Protein AF-A0A8T5PVG4-F1 (afdb_monomer)

Structure (mmCIF, N/CA/C/O backbone):
data_AF-A0A8T5PVG4-F1
#
_entry.id   AF-A0A8T5PVG4-F1
#
loop_
_atom_site.group_PDB
_atom_site.id
_atom_site.type_symbol
_atom_site.label_atom_id
_atom_site.label_alt_id
_atom_site.label_comp_id
_atom_site.label_asym_id
_atom_site.label_entity_id
_atom_site.label_seq_id
_atom_site.pdbx_PDB_ins_code
_atom_site.Cartn_x
_atom_site.Cartn_y
_atom_site.Cartn_z
_atom_site.occupancy
_atom_site.B_iso_or_equiv
_atom_site.auth_seq_id
_atom_site.auth_comp_id
_atom_site.auth_asym_id
_atom_site.auth_atom_id
_atom_site.pdbx_PDB_model_num
ATOM 1 N N . MET A 1 1 ? 22.296 -7.193 -0.305 1.00 72.00 1 MET A N 1
ATOM 2 C CA . MET A 1 1 ? 20.837 -7.351 -0.487 1.00 72.00 1 MET A CA 1
ATOM 3 C C . MET A 1 1 ? 20.404 -6.525 -1.682 1.00 72.00 1 MET A C 1
ATOM 5 O O . MET A 1 1 ? 20.834 -5.384 -1.789 1.00 72.00 1 MET A O 1
ATOM 9 N N . THR A 1 2 ? 19.600 -7.082 -2.583 1.00 89.50 2 THR A N 1
ATOM 10 C CA . T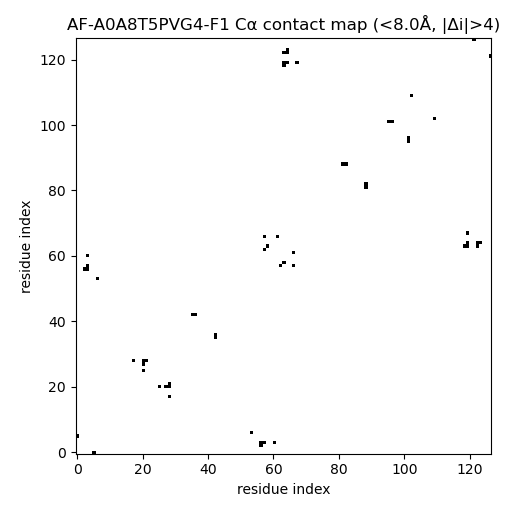HR A 1 2 ? 19.028 -6.325 -3.708 1.00 89.50 2 THR A CA 1
ATOM 11 C C . THR A 1 2 ? 17.928 -5.372 -3.211 1.00 89.50 2 THR A C 1
ATOM 13 O O . THR A 1 2 ? 17.340 -5.629 -2.157 1.00 89.50 2 THR A O 1
ATOM 16 N N . PRO A 1 3 ? 17.595 -4.287 -3.938 1.00 87.19 3 PRO A N 1
ATOM 17 C CA . PRO A 1 3 ? 16.515 -3.378 -3.538 1.00 87.19 3 PRO A CA 1
ATOM 18 C C . PRO A 1 3 ? 15.183 -4.091 -3.285 1.00 87.19 3 PRO A C 1
ATOM 20 O O . PRO A 1 3 ? 14.511 -3.805 -2.300 1.00 87.19 3 PRO A O 1
ATOM 23 N N . ILE A 1 4 ? 14.843 -5.091 -4.102 1.00 90.69 4 ILE A N 1
ATOM 24 C CA . ILE A 1 4 ? 13.629 -5.890 -3.908 1.00 90.69 4 ILE A CA 1
ATOM 25 C C . ILE A 1 4 ? 13.663 -6.722 -2.617 1.00 90.69 4 ILE A C 1
ATOM 27 O O . ILE A 1 4 ? 12.656 -6.803 -1.917 1.00 90.69 4 ILE A O 1
ATOM 31 N N . GLN A 1 5 ? 14.824 -7.272 -2.241 1.00 92.31 5 GLN A N 1
ATOM 32 C CA . GLN A 1 5 ? 14.990 -7.967 -0.959 1.00 92.31 5 GLN A CA 1
ATOM 33 C C . GLN A 1 5 ? 14.839 -7.004 0.221 1.00 92.31 5 GLN A C 1
ATOM 35 O O . GLN A 1 5 ? 14.269 -7.380 1.239 1.00 92.31 5 GLN A O 1
ATOM 40 N N . ILE A 1 6 ? 15.317 -5.763 0.089 1.00 93.88 6 ILE A N 1
ATOM 41 C CA . ILE A 1 6 ? 15.150 -4.727 1.118 1.00 93.88 6 ILE A CA 1
ATOM 42 C C . ILE A 1 6 ? 13.669 -4.364 1.267 1.00 93.88 6 ILE A C 1
ATOM 44 O O . ILE A 1 6 ? 13.166 -4.329 2.386 1.00 93.88 6 ILE A O 1
ATOM 48 N N . MET A 1 7 ? 12.946 -4.158 0.162 1.00 93.00 7 MET A N 1
ATOM 49 C CA . MET A 1 7 ? 11.503 -3.890 0.194 1.00 93.00 7 MET A CA 1
ATOM 50 C C . MET A 1 7 ? 10.728 -5.038 0.853 1.00 93.00 7 MET A C 1
ATOM 52 O O . MET A 1 7 ? 9.899 -4.798 1.731 1.00 93.00 7 MET A O 1
ATOM 56 N N . ALA A 1 8 ? 11.035 -6.284 0.480 1.00 94.19 8 ALA A N 1
ATOM 57 C CA . ALA A 1 8 ? 10.434 -7.466 1.089 1.00 94.19 8 ALA A CA 1
ATOM 58 C C . ALA A 1 8 ? 10.749 -7.560 2.590 1.00 94.19 8 ALA A C 1
ATOM 60 O O . ALA A 1 8 ? 9.848 -7.822 3.385 1.00 94.19 8 ALA A O 1
ATOM 61 N N . LEU A 1 9 ? 11.995 -7.283 2.994 1.00 95.44 9 LEU A N 1
ATOM 62 C CA . LEU A 1 9 ? 12.396 -7.270 4.400 1.00 95.44 9 LEU A CA 1
ATOM 63 C C . LEU A 1 9 ? 11.646 -6.192 5.192 1.00 95.44 9 LEU A C 1
ATOM 65 O O . LEU A 1 9 ? 11.174 -6.473 6.289 1.00 95.44 9 LEU A O 1
ATOM 69 N N . ILE A 1 10 ? 11.486 -4.984 4.639 1.00 94.75 10 ILE A N 1
ATOM 70 C CA . ILE A 1 10 ? 10.714 -3.906 5.276 1.00 94.75 10 ILE A CA 1
ATOM 71 C C . ILE A 1 10 ? 9.276 -4.366 5.527 1.00 94.75 10 ILE A C 1
ATOM 73 O O . ILE A 1 10 ? 8.780 -4.238 6.645 1.00 94.75 10 ILE A O 1
ATOM 77 N N . VAL A 1 11 ? 8.610 -4.941 4.520 1.00 93.94 11 VAL A N 1
ATOM 78 C CA . VAL A 1 11 ? 7.233 -5.437 4.670 1.00 93.94 11 VAL A CA 1
ATOM 79 C C . VAL A 1 11 ? 7.163 -6.586 5.678 1.00 93.94 11 VAL A C 1
ATOM 81 O O . VAL A 1 11 ? 6.262 -6.595 6.515 1.00 93.94 11 VAL A O 1
ATOM 84 N N . ALA A 1 12 ? 8.120 -7.517 5.652 1.00 96.44 12 ALA A N 1
ATOM 85 C CA . ALA A 1 12 ? 8.176 -8.637 6.587 1.00 96.44 12 ALA A CA 1
ATOM 86 C C . ALA A 1 12 ? 8.362 -8.170 8.039 1.00 96.44 12 ALA A C 1
ATOM 88 O O . ALA A 1 12 ? 7.639 -8.623 8.924 1.00 96.44 12 ALA A O 1
ATOM 89 N N . LEU A 1 13 ? 9.274 -7.224 8.285 1.00 96.88 13 LEU A N 1
ATOM 90 C CA . LEU A 1 13 ? 9.512 -6.665 9.616 1.00 96.88 13 LEU A CA 1
ATOM 91 C C . LEU A 1 13 ? 8.312 -5.853 10.106 1.00 96.88 13 LEU A C 1
ATOM 93 O O . LEU A 1 13 ? 7.822 -6.098 11.205 1.00 96.88 13 LEU A O 1
ATOM 97 N N . LEU A 1 14 ? 7.794 -4.923 9.298 1.00 94.62 14 LEU A N 1
ATOM 98 C CA . LEU A 1 14 ? 6.640 -4.106 9.685 1.00 94.62 14 LEU A CA 1
ATOM 99 C C . LEU A 1 14 ? 5.386 -4.960 9.902 1.00 94.62 14 LEU A C 1
ATOM 101 O O . LEU A 1 14 ? 4.653 -4.746 10.866 1.00 94.62 14 LEU A O 1
ATOM 105 N N . GLY A 1 15 ? 5.152 -5.943 9.031 1.00 93.69 15 GLY A N 1
ATOM 106 C CA . GLY A 1 15 ? 4.056 -6.899 9.153 1.00 93.69 15 GLY A CA 1
ATOM 107 C C . GLY A 1 15 ? 4.196 -7.778 10.393 1.00 93.69 15 GLY A C 1
ATOM 108 O O . GLY A 1 15 ? 3.246 -7.894 11.163 1.00 93.69 15 GLY A O 1
ATOM 109 N N . GLY A 1 16 ? 5.385 -8.333 10.634 1.00 95.81 16 GLY A N 1
ATOM 110 C CA . GLY A 1 16 ? 5.681 -9.142 11.816 1.00 95.81 16 GLY A CA 1
ATOM 111 C C . GLY A 1 16 ? 5.497 -8.359 13.115 1.00 95.81 16 GLY A C 1
ATOM 112 O O . GLY A 1 16 ? 4.760 -8.799 13.995 1.00 95.81 16 GLY A O 1
ATOM 113 N N . ILE A 1 17 ? 6.072 -7.154 13.204 1.00 95.06 17 ILE A N 1
ATOM 114 C CA . ILE A 1 17 ? 5.893 -6.250 14.350 1.00 95.06 17 ILE A CA 1
ATOM 115 C C . ILE A 1 17 ? 4.409 -5.938 14.556 1.00 95.06 17 ILE A C 1
ATOM 117 O O . ILE A 1 17 ? 3.908 -6.052 15.672 1.00 95.06 17 ILE A O 1
ATOM 121 N N . LYS A 1 18 ? 3.679 -5.591 13.487 1.00 92.62 18 LYS A N 1
ATOM 122 C CA . LYS A 1 18 ? 2.235 -5.332 13.555 1.00 92.62 18 LYS A CA 1
ATOM 123 C C . LYS A 1 18 ? 1.473 -6.529 14.127 1.00 92.62 18 LYS A C 1
ATOM 125 O O . LYS A 1 18 ? 0.611 -6.327 14.977 1.00 92.62 18 LYS A O 1
ATOM 130 N N . LEU A 1 19 ? 1.768 -7.749 13.675 1.00 94.75 19 LEU A N 1
ATOM 131 C CA . LEU A 1 19 ? 1.108 -8.960 14.167 1.00 94.75 19 LEU A CA 1
ATOM 132 C C . LEU A 1 19 ? 1.433 -9.222 15.640 1.00 94.75 19 LEU A C 1
ATOM 134 O O . LEU A 1 19 ? 0.517 -9.477 16.414 1.00 94.75 19 LEU A O 1
ATOM 138 N N . ILE A 1 20 ? 2.694 -9.073 16.052 1.00 96.12 20 ILE A N 1
ATOM 139 C CA . ILE A 1 20 ? 3.100 -9.204 17.460 1.00 96.12 20 ILE A CA 1
ATOM 140 C C . ILE A 1 20 ? 2.347 -8.191 18.335 1.00 96.12 20 ILE A C 1
ATOM 142 O O . ILE A 1 20 ? 1.769 -8.565 19.353 1.00 96.12 20 ILE A O 1
ATOM 146 N N . ILE A 1 21 ? 2.289 -6.918 17.925 1.00 94.88 21 ILE A N 1
ATOM 147 C CA . ILE A 1 21 ? 1.548 -5.884 18.663 1.00 94.88 21 ILE A CA 1
ATOM 148 C C . ILE A 1 21 ? 0.056 -6.222 18.710 1.00 94.88 21 ILE A C 1
ATOM 150 O O . ILE A 1 21 ? -0.564 -6.045 19.752 1.00 94.88 21 ILE A O 1
ATOM 154 N N . LEU A 1 22 ? -0.532 -6.716 17.618 1.00 94.00 22 LEU A N 1
ATOM 155 C CA . LEU A 1 22 ? -1.943 -7.095 17.591 1.00 94.00 22 LEU A CA 1
ATOM 156 C C . LEU A 1 22 ? -2.240 -8.260 18.547 1.00 94.00 22 LEU A C 1
ATOM 158 O O . LEU A 1 22 ? -3.272 -8.239 19.207 1.00 94.00 22 LEU A O 1
ATOM 162 N N . LEU A 1 23 ? -1.343 -9.243 18.648 1.00 95.56 23 LEU A N 1
ATOM 163 C CA . LEU A 1 23 ? -1.505 -10.394 19.540 1.00 95.56 23 LEU A CA 1
ATOM 164 C C . LEU A 1 23 ? -1.335 -10.019 21.018 1.00 95.56 23 LEU A C 1
ATOM 166 O O . LEU A 1 23 ? -2.057 -10.538 21.863 1.00 95.56 23 LEU A O 1
ATOM 170 N N . LEU A 1 24 ? -0.404 -9.114 21.333 1.00 96.50 24 LEU A N 1
ATOM 171 C CA . LEU A 1 24 ? -0.110 -8.722 22.715 1.00 96.50 24 LEU A CA 1
ATOM 172 C C . LEU A 1 24 ? -1.004 -7.578 23.214 1.00 96.50 24 LEU A C 1
ATOM 174 O O . LEU A 1 24 ? -1.426 -7.572 24.368 1.00 96.50 24 LEU A O 1
ATOM 178 N N . ASN A 1 25 ? -1.267 -6.573 22.374 1.00 94.75 25 ASN A N 1
ATOM 179 C CA . ASN A 1 25 ? -2.016 -5.375 22.746 1.00 94.75 25 ASN A CA 1
ATOM 180 C C . ASN A 1 25 ? -2.664 -4.667 21.528 1.00 94.75 25 ASN A C 1
ATOM 182 O O . ASN A 1 25 ? -2.146 -3.656 21.028 1.00 94.75 25 ASN A O 1
ATOM 186 N N . PRO A 1 26 ? -3.862 -5.112 21.095 1.00 92.88 26 PRO A N 1
ATOM 187 C CA . PRO A 1 26 ? -4.602 -4.489 19.994 1.00 92.88 26 PRO A CA 1
ATOM 188 C C . PRO A 1 26 ? -4.883 -2.989 20.189 1.00 92.88 26 PRO A C 1
ATOM 190 O O . PRO A 1 26 ? -4.959 -2.232 19.218 1.00 92.88 26 PRO A O 1
ATOM 193 N N . LYS A 1 27 ? -5.034 -2.528 21.442 1.00 95.06 27 LYS A N 1
ATOM 194 C CA . LYS A 1 27 ? -5.328 -1.118 21.754 1.00 95.06 27 LYS A CA 1
ATOM 195 C C . LYS A 1 27 ? -4.141 -0.212 21.431 1.00 95.06 27 LYS A C 1
ATOM 197 O O . LYS A 1 27 ? -4.346 0.888 20.916 1.00 95.06 27 LYS A O 1
ATOM 202 N N . SER A 1 28 ? -2.916 -0.679 21.675 1.00 93.69 28 SER A N 1
ATOM 203 C CA . SER A 1 28 ? -1.697 0.042 21.289 1.00 93.69 28 SER A CA 1
ATOM 204 C C . SER A 1 28 ? -1.612 0.223 19.777 1.00 93.69 28 SER A C 1
ATOM 206 O O . SER A 1 28 ? -1.357 1.334 19.310 1.00 93.69 28 SER A O 1
ATOM 208 N N . TRP A 1 29 ? -1.923 -0.826 19.007 1.00 94.31 29 TRP A N 1
ATOM 209 C CA . TRP A 1 29 ? -1.989 -0.720 17.549 1.00 94.31 29 TRP A CA 1
ATOM 210 C C . TRP A 1 29 ? -3.037 0.306 17.099 1.00 94.31 29 TRP A C 1
ATOM 212 O O . TRP A 1 29 ? -2.746 1.172 16.274 1.00 94.31 29 TRP A O 1
ATOM 222 N N . LEU A 1 30 ? -4.237 0.284 17.687 1.00 94.50 30 LEU A N 1
ATOM 223 C CA . LEU A 1 30 ? -5.280 1.263 17.376 1.00 94.50 30 LEU A CA 1
ATOM 224 C C . LEU A 1 30 ? -4.844 2.707 17.685 1.00 94.50 30 LEU A C 1
ATOM 226 O O . LEU A 1 30 ? -5.151 3.615 16.914 1.00 94.50 30 LEU A O 1
ATOM 230 N N . SER A 1 31 ? -4.131 2.937 18.791 1.00 95.56 31 SER A N 1
ATOM 231 C CA . SER A 1 31 ? -3.606 4.262 19.153 1.00 95.56 31 SER A CA 1
ATOM 232 C C . SER A 1 31 ? -2.571 4.769 18.142 1.00 95.56 31 SER A C 1
ATOM 234 O O . SER A 1 31 ? -2.635 5.921 17.693 1.00 95.56 31 SER A O 1
ATOM 236 N N . PHE A 1 32 ? -1.665 3.886 17.713 1.00 93.12 32 PHE A N 1
ATOM 237 C CA . PHE A 1 32 ? -0.688 4.179 16.668 1.00 93.12 32 PHE A CA 1
ATOM 238 C C . PHE A 1 32 ? -1.374 4.550 15.347 1.00 93.12 32 PHE A C 1
ATOM 240 O O . PHE A 1 32 ? -1.113 5.617 14.790 1.00 93.12 32 PHE A O 1
ATOM 247 N N . VAL A 1 33 ? -2.333 3.732 14.898 1.00 92.56 33 VAL A N 1
ATOM 248 C CA . VAL A 1 33 ? -3.117 4.001 13.685 1.00 92.56 33 VAL A CA 1
ATOM 249 C C . VAL A 1 33 ? -3.834 5.347 13.795 1.00 92.56 33 VAL A C 1
ATOM 251 O O . VAL A 1 33 ? -3.693 6.186 12.910 1.00 92.56 33 VAL A O 1
ATOM 254 N N . LYS A 1 34 ? -4.532 5.627 14.902 1.00 95.38 34 LYS A N 1
ATOM 255 C CA . LYS A 1 34 ? -5.191 6.928 15.107 1.00 95.38 34 LYS A CA 1
ATOM 256 C C . LYS A 1 34 ? -4.216 8.097 14.976 1.00 95.38 34 LYS A C 1
ATOM 258 O O . LYS A 1 34 ? -4.588 9.123 14.424 1.00 95.38 34 LYS A O 1
ATOM 263 N N . THR A 1 35 ? -2.985 7.953 15.458 1.00 94.12 35 THR A N 1
ATOM 264 C CA . THR A 1 35 ? -1.967 9.010 15.386 1.00 94.12 35 THR A CA 1
ATOM 265 C C . THR A 1 35 ? -1.570 9.337 13.951 1.00 94.12 35 THR A C 1
ATOM 267 O O . THR A 1 35 ? -1.484 10.512 13.607 1.00 94.12 35 THR A O 1
ATOM 270 N N . ILE A 1 36 ? -1.415 8.321 13.099 1.00 92.62 36 ILE A N 1
ATOM 271 C CA . ILE A 1 36 ? -1.149 8.514 11.668 1.00 92.62 36 ILE A CA 1
ATOM 272 C C . ILE A 1 36 ? -2.327 9.252 11.019 1.00 92.62 36 ILE A C 1
ATOM 274 O O . ILE A 1 36 ? -2.171 10.335 10.459 1.00 92.62 36 ILE A O 1
ATOM 278 N N . TYR A 1 37 ? -3.541 8.722 11.183 1.00 93.12 37 TYR A N 1
ATOM 279 C CA . TYR A 1 37 ? -4.729 9.248 10.507 1.00 93.12 37 TYR A CA 1
ATOM 280 C C . TYR A 1 37 ? -5.220 10.610 11.033 1.00 93.12 37 TYR A C 1
ATOM 282 O O . TYR A 1 37 ? -6.038 11.243 10.368 1.00 93.12 37 TYR A O 1
ATOM 290 N N . LYS A 1 38 ? -4.711 11.110 12.173 1.00 94.94 38 LYS A N 1
ATOM 291 C CA . LYS A 1 38 ? -4.982 12.483 12.652 1.00 94.94 38 LYS A CA 1
ATOM 292 C C . LYS A 1 38 ? -4.538 13.554 11.653 1.00 94.94 38 LYS A C 1
ATOM 294 O O . LYS A 1 38 ? -5.138 14.622 11.620 1.00 94.94 38 LYS A O 1
ATOM 299 N N . ASN A 1 39 ? -3.516 13.271 10.844 1.00 94.00 39 ASN A N 1
ATOM 300 C CA . ASN A 1 39 ? -2.971 14.203 9.861 1.00 94.00 39 ASN A CA 1
ATOM 301 C C . ASN A 1 39 ? -3.142 13.634 8.443 1.00 94.00 39 ASN A C 1
ATOM 303 O O . ASN A 1 39 ? -2.180 13.117 7.863 1.00 94.00 39 ASN A O 1
ATOM 307 N N . PRO A 1 40 ? -4.354 13.704 7.858 1.00 91.50 40 PRO A N 1
ATOM 308 C CA . PRO A 1 40 ? -4.645 13.071 6.573 1.00 91.50 40 PRO A CA 1
ATOM 309 C C . PRO A 1 40 ? -3.803 13.638 5.422 1.00 91.50 40 PRO A C 1
ATOM 311 O O . PRO A 1 40 ? -3.380 12.877 4.556 1.00 91.50 40 PRO A O 1
ATOM 314 N N . GLY A 1 41 ? -3.489 14.940 5.429 1.00 92.56 41 GLY A N 1
ATOM 315 C CA . GLY A 1 41 ? -2.631 15.564 4.412 1.00 92.56 41 GLY A CA 1
ATOM 316 C C . GLY A 1 41 ? -1.204 15.009 4.420 1.00 92.56 41 GLY A C 1
ATOM 317 O O . GLY A 1 41 ? -0.716 14.543 3.394 1.00 92.56 41 GLY A O 1
ATOM 318 N N . ILE A 1 42 ? -0.569 14.966 5.597 1.00 93.56 42 ILE A N 1
ATOM 319 C CA . ILE A 1 42 ? 0.781 14.403 5.769 1.00 93.56 42 ILE A CA 1
ATOM 320 C C . ILE A 1 42 ? 0.782 12.913 5.413 1.00 93.56 42 ILE A C 1
ATOM 322 O O . ILE A 1 42 ? 1.647 12.455 4.671 1.00 93.56 42 ILE A O 1
ATOM 326 N N . THR A 1 43 ? -0.224 12.169 5.877 1.00 94.88 43 THR A N 1
ATOM 327 C CA . THR A 1 43 ? -0.357 10.737 5.573 1.00 94.88 43 THR A CA 1
ATOM 328 C C . THR A 1 43 ? -0.482 10.497 4.072 1.00 94.88 43 THR A C 1
ATOM 330 O O . THR A 1 43 ? 0.150 9.587 3.546 1.00 94.88 43 THR A O 1
ATOM 333 N N . THR A 1 44 ? -1.240 11.340 3.367 1.00 94.25 44 THR A N 1
ATOM 334 C CA . THR A 1 44 ? -1.396 11.260 1.909 1.00 94.25 44 THR A CA 1
ATOM 335 C C . THR A 1 44 ? -0.067 11.500 1.196 1.00 94.25 44 THR A C 1
ATOM 337 O O . THR A 1 44 ? 0.305 10.709 0.336 1.00 94.25 44 THR A O 1
ATOM 340 N N . ILE A 1 45 ? 0.681 12.540 1.577 1.00 95.62 45 ILE A N 1
ATOM 341 C CA . ILE A 1 45 ? 1.990 12.846 0.975 1.00 95.62 45 ILE A CA 1
ATOM 342 C C . ILE A 1 45 ? 2.964 11.682 1.184 1.00 95.62 45 ILE A C 1
ATOM 344 O O . ILE A 1 45 ? 3.581 11.218 0.228 1.00 95.62 45 ILE A O 1
ATOM 348 N N . ILE A 1 46 ? 3.059 11.165 2.412 1.00 95.56 46 ILE A N 1
ATOM 349 C CA . ILE A 1 46 ? 3.924 10.021 2.725 1.00 95.56 46 ILE A CA 1
ATOM 350 C C . ILE A 1 46 ? 3.508 8.797 1.903 1.00 95.56 46 ILE A C 1
ATOM 352 O O . ILE A 1 46 ? 4.360 8.151 1.299 1.00 95.56 46 ILE A O 1
ATOM 356 N N . ALA A 1 47 ? 2.208 8.497 1.828 1.00 95.50 47 ALA A N 1
ATOM 357 C CA . ALA A 1 47 ? 1.701 7.364 1.061 1.00 95.50 47 ALA A CA 1
ATOM 358 C C . ALA A 1 47 ? 2.018 7.485 -0.438 1.00 95.50 47 ALA A C 1
ATOM 360 O O . ALA A 1 47 ? 2.418 6.498 -1.049 1.00 95.50 47 ALA A O 1
ATOM 361 N N . LEU A 1 48 ? 1.902 8.682 -1.021 1.00 96.19 48 LEU A N 1
ATOM 362 C CA . LEU A 1 48 ? 2.251 8.930 -2.423 1.00 96.19 48 LEU A CA 1
ATOM 363 C C . LEU A 1 48 ? 3.744 8.743 -2.683 1.00 96.19 48 LEU A C 1
ATOM 365 O O . LEU A 1 48 ? 4.108 8.094 -3.661 1.00 96.19 48 LEU A O 1
ATOM 369 N N . ILE A 1 49 ? 4.602 9.267 -1.803 1.00 97.12 49 ILE A N 1
ATOM 370 C CA . ILE A 1 49 ? 6.057 9.105 -1.919 1.00 97.12 49 ILE A CA 1
ATOM 371 C C . ILE A 1 49 ? 6.421 7.623 -1.838 1.00 97.12 49 ILE A C 1
ATOM 373 O O . ILE A 1 49 ? 7.143 7.121 -2.696 1.00 97.12 49 ILE A O 1
ATOM 377 N N . VAL A 1 50 ? 5.887 6.905 -0.845 1.00 95.06 50 VAL A N 1
ATOM 378 C CA . VAL A 1 50 ? 6.157 5.474 -0.668 1.00 95.06 50 VAL A CA 1
ATOM 379 C C . VAL A 1 50 ? 5.645 4.669 -1.861 1.00 95.06 50 VAL A C 1
ATOM 381 O O . VAL A 1 50 ? 6.379 3.820 -2.363 1.00 95.06 50 VAL A O 1
ATOM 384 N N . ALA A 1 51 ? 4.432 4.937 -2.353 1.00 95.94 51 ALA A N 1
ATOM 385 C CA . ALA A 1 51 ? 3.864 4.236 -3.503 1.00 95.94 51 ALA A CA 1
ATOM 386 C C . ALA A 1 51 ? 4.664 4.494 -4.790 1.00 95.94 51 ALA A C 1
ATOM 388 O O . ALA A 1 51 ? 5.041 3.543 -5.473 1.00 95.94 51 ALA A O 1
ATOM 389 N N . GLY A 1 52 ? 4.973 5.758 -5.094 1.00 96.12 52 GLY A N 1
ATOM 390 C CA . GLY A 1 52 ? 5.734 6.141 -6.284 1.00 96.12 52 GLY A CA 1
ATOM 391 C C . GLY A 1 52 ? 7.166 5.608 -6.264 1.00 96.12 52 GLY A C 1
ATOM 392 O O . GLY A 1 52 ? 7.611 5.010 -7.243 1.00 96.12 52 GLY A O 1
ATOM 393 N N . ALA A 1 53 ? 7.866 5.746 -5.133 1.00 95.50 53 ALA A N 1
ATOM 394 C CA . ALA A 1 53 ? 9.213 5.205 -4.970 1.00 95.50 53 ALA A CA 1
ATOM 395 C C . ALA A 1 53 ? 9.217 3.675 -5.094 1.00 95.50 53 ALA A C 1
ATOM 397 O O . ALA A 1 53 ? 10.038 3.121 -5.823 1.00 95.50 53 ALA A O 1
ATOM 398 N N . SER A 1 54 ? 8.270 2.993 -4.440 1.00 95.00 54 SER A N 1
ATOM 399 C CA . SER A 1 54 ? 8.151 1.533 -4.514 1.00 95.00 54 SER A CA 1
ATOM 400 C C . SER A 1 54 ? 7.895 1.064 -5.942 1.00 95.00 54 SER A C 1
ATOM 402 O O . SER A 1 54 ? 8.582 0.161 -6.411 1.00 95.00 54 SER A O 1
ATOM 404 N N . LEU A 1 55 ? 6.961 1.697 -6.659 1.00 95.88 55 LEU A N 1
ATOM 405 C CA . LEU A 1 55 ? 6.670 1.357 -8.051 1.00 95.88 55 LEU A CA 1
ATOM 406 C C . LEU A 1 55 ? 7.897 1.567 -8.947 1.00 95.88 55 LEU A C 1
ATOM 408 O O . LEU A 1 55 ? 8.259 0.667 -9.699 1.00 95.88 55 LEU A O 1
ATOM 412 N N . TRP A 1 56 ? 8.577 2.711 -8.830 1.00 95.56 56 TRP A N 1
ATOM 413 C CA . TRP A 1 56 ? 9.787 3.000 -9.605 1.00 95.56 56 TRP A CA 1
ATOM 414 C C . TRP A 1 56 ? 10.895 1.969 -9.374 1.00 95.56 56 TRP A C 1
ATOM 416 O O . TRP A 1 56 ? 11.543 1.535 -10.326 1.00 95.56 56 TRP A O 1
ATOM 426 N N . TYR A 1 57 ? 11.108 1.546 -8.125 1.00 94.12 57 TYR A N 1
ATOM 427 C CA . TYR A 1 57 ? 12.085 0.503 -7.818 1.00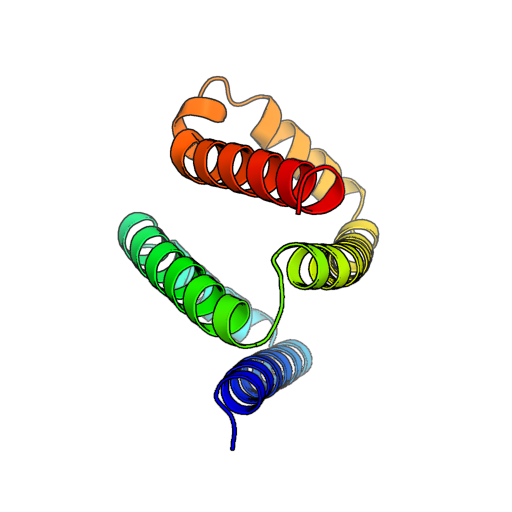 94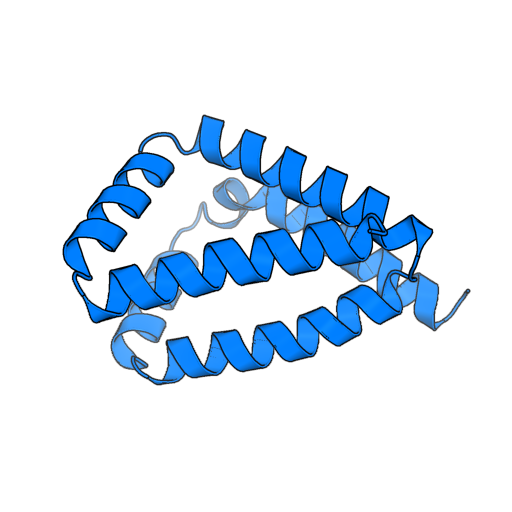.12 57 TYR A CA 1
ATOM 428 C C . TYR A 1 57 ? 11.663 -0.869 -8.345 1.00 94.12 57 TYR A C 1
ATOM 430 O O . TYR A 1 57 ? 12.501 -1.564 -8.916 1.00 94.12 57 TYR A O 1
ATOM 438 N N . LEU A 1 58 ? 10.394 -1.260 -8.187 1.00 95.31 58 LEU A N 1
ATOM 439 C CA . LEU A 1 58 ? 9.896 -2.550 -8.677 1.00 95.31 58 LEU A CA 1
ATOM 440 C C . LEU A 1 58 ? 10.040 -2.666 -10.196 1.00 95.31 58 LEU A C 1
ATOM 442 O O . LEU A 1 58 ? 10.511 -3.693 -10.678 1.00 95.31 58 LEU A O 1
ATOM 446 N N . LEU A 1 59 ? 9.740 -1.595 -10.934 1.00 95.44 59 LEU A N 1
ATOM 447 C CA . LEU A 1 59 ? 9.827 -1.568 -12.397 1.00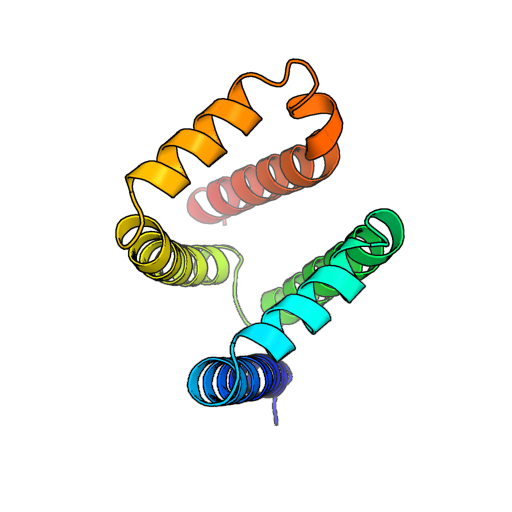 95.44 59 LEU A CA 1
ATOM 448 C C . LEU A 1 59 ? 11.244 -1.781 -12.955 1.00 95.44 59 LEU A C 1
ATOM 450 O O . LEU A 1 59 ? 11.392 -2.096 -14.131 1.00 95.44 59 LEU A O 1
ATOM 454 N N . LYS A 1 60 ? 12.293 -1.659 -12.131 1.00 93.75 60 LYS A N 1
ATOM 455 C CA . LYS A 1 60 ? 13.671 -2.002 -12.532 1.00 93.75 60 LYS A CA 1
ATOM 456 C C . LYS A 1 60 ? 13.940 -3.504 -12.573 1.00 93.75 60 LYS A C 1
ATOM 458 O O . LYS A 1 60 ? 14.916 -3.922 -13.185 1.00 93.75 60 LYS A O 1
ATOM 463 N N . TYR A 1 61 ? 13.129 -4.295 -11.875 1.00 93.06 61 TYR A N 1
ATOM 464 C CA . TYR A 1 61 ? 13.356 -5.729 -11.677 1.00 93.06 61 TYR A CA 1
ATOM 465 C C . TYR A 1 61 ? 12.209 -6.595 -12.198 1.00 93.06 61 TYR A C 1
ATOM 467 O O . TYR A 1 61 ? 12.414 -7.778 -12.449 1.00 93.06 61 TYR A O 1
ATOM 475 N N . MET A 1 62 ? 11.007 -6.038 -12.341 1.00 94.00 62 MET A N 1
ATOM 476 C CA . MET A 1 62 ? 9.828 -6.750 -12.825 1.00 94.00 62 MET A CA 1
ATOM 477 C C . MET A 1 62 ? 8.901 -5.823 -13.606 1.00 94.00 62 MET A C 1
ATOM 479 O O . MET A 1 62 ? 8.878 -4.616 -13.385 1.00 94.00 62 MET A O 1
ATOM 483 N N . THR A 1 63 ? 8.101 -6.392 -14.503 1.00 95.94 63 THR A N 1
ATOM 484 C CA . THR A 1 63 ? 7.125 -5.613 -15.276 1.00 95.94 63 THR A CA 1
ATOM 485 C C . THR A 1 63 ? 5.886 -5.281 -14.446 1.00 95.94 63 THR A C 1
ATOM 487 O O . THR A 1 63 ? 5.584 -5.941 -13.447 1.00 95.94 63 THR A O 1
ATOM 490 N N . ILE A 1 64 ? 5.112 -4.293 -14.904 1.00 96.81 64 ILE A N 1
ATOM 491 C CA . ILE A 1 64 ? 3.833 -3.921 -14.285 1.00 96.81 64 ILE A CA 1
ATOM 492 C C . ILE A 1 64 ? 2.856 -5.107 -14.194 1.00 96.81 64 ILE A C 1
ATOM 494 O O . ILE A 1 64 ? 2.096 -5.204 -13.234 1.00 96.81 64 ILE A O 1
ATOM 498 N N . VAL A 1 65 ? 2.935 -6.057 -15.133 1.00 97.69 65 VAL A N 1
ATOM 499 C CA . VAL A 1 65 ? 2.113 -7.277 -15.152 1.00 97.69 65 VAL A CA 1
ATOM 500 C C . VAL A 1 65 ? 2.402 -8.157 -13.934 1.00 97.69 65 VAL A C 1
ATOM 502 O O . VAL A 1 65 ? 1.475 -8.582 -13.247 1.00 97.69 65 VAL A O 1
ATOM 505 N N . HIS A 1 66 ? 3.679 -8.366 -13.598 1.00 96.19 66 HIS A N 1
ATOM 506 C CA . HIS A 1 66 ? 4.074 -9.138 -12.415 1.00 96.19 66 HIS A CA 1
ATOM 507 C C . HIS A 1 66 ? 3.622 -8.456 -11.115 1.00 96.19 66 HIS A C 1
ATOM 509 O O . HIS A 1 66 ? 3.161 -9.126 -10.190 1.00 96.19 66 HIS A O 1
ATOM 515 N N . ILE A 1 67 ? 3.697 -7.120 -11.058 1.00 96.75 67 ILE A N 1
ATOM 516 C CA . ILE A 1 67 ? 3.225 -6.332 -9.909 1.00 96.75 67 ILE A CA 1
ATOM 517 C C . ILE A 1 67 ? 1.717 -6.532 -9.713 1.00 96.75 67 ILE A C 1
ATOM 519 O O . ILE A 1 67 ? 1.274 -6.809 -8.598 1.00 96.75 67 ILE A O 1
ATOM 523 N N . PHE A 1 68 ? 0.925 -6.443 -10.785 1.00 97.81 68 PHE A N 1
ATOM 524 C CA . PHE A 1 68 ? -0.522 -6.668 -10.731 1.00 97.81 68 PHE A CA 1
ATOM 525 C C . PHE A 1 68 ? -0.887 -8.117 -10.378 1.00 97.81 68 PHE A C 1
ATOM 527 O O . PHE A 1 68 ? -1.818 -8.335 -9.604 1.00 97.81 68 PHE A O 1
ATOM 534 N N . ALA A 1 69 ? -0.131 -9.107 -10.861 1.00 97.50 69 ALA A N 1
ATOM 535 C CA . ALA A 1 69 ? -0.334 -10.507 -10.487 1.00 97.50 69 ALA A CA 1
ATOM 536 C C . ALA A 1 69 ? -0.112 -10.741 -8.977 1.00 97.50 69 ALA A C 1
ATOM 538 O O . ALA A 1 69 ? -0.939 -11.365 -8.312 1.00 97.50 69 ALA A O 1
ATOM 539 N N . ALA A 1 70 ? 0.955 -10.178 -8.397 1.00 96.31 70 ALA A N 1
ATOM 540 C CA . ALA A 1 70 ? 1.192 -10.233 -6.950 1.00 96.31 70 ALA A CA 1
ATOM 541 C C . ALA A 1 70 ? 0.143 -9.434 -6.149 1.00 96.31 70 ALA A C 1
ATOM 543 O O . ALA A 1 70 ? -0.247 -9.812 -5.037 1.00 96.31 70 ALA A O 1
ATOM 544 N N . MET A 1 71 ? -0.343 -8.330 -6.718 1.00 96.69 71 MET A N 1
ATOM 545 C CA . MET A 1 71 ? -1.404 -7.522 -6.128 1.00 96.69 71 MET A CA 1
ATOM 546 C C . MET A 1 71 ? -2.723 -8.291 -6.048 1.00 96.69 71 MET A C 1
ATOM 548 O O . MET A 1 71 ? -3.374 -8.226 -5.010 1.00 96.69 71 MET A O 1
ATOM 552 N N . LEU A 1 72 ? -3.079 -9.070 -7.075 1.00 97.81 72 LEU A N 1
ATOM 553 C CA . LEU A 1 72 ? -4.257 -9.941 -7.060 1.00 97.81 72 LEU A CA 1
ATOM 554 C C . LEU A 1 72 ? -4.211 -10.927 -5.884 1.00 97.81 72 LEU A C 1
ATOM 556 O O . LEU A 1 72 ? -5.180 -11.036 -5.131 1.00 97.81 72 LEU A O 1
ATOM 560 N N . PHE A 1 73 ? -3.067 -11.586 -5.675 1.00 97.62 73 PHE A N 1
ATOM 561 C CA . PHE A 1 73 ? -2.860 -12.459 -4.515 1.00 97.62 73 PHE A CA 1
ATOM 562 C C . PHE A 1 73 ? -3.072 -11.703 -3.192 1.00 97.62 73 PHE A C 1
ATOM 564 O O . PHE A 1 73 ? -3.794 -12.161 -2.306 1.00 97.62 73 PHE A O 1
ATOM 571 N N . THR A 1 74 ? -2.500 -10.504 -3.075 1.00 95.75 74 THR A N 1
ATOM 572 C CA . THR A 1 74 ? -2.609 -9.686 -1.859 1.00 95.75 74 THR A CA 1
ATOM 573 C C . THR A 1 74 ? -4.044 -9.203 -1.614 1.00 95.75 74 THR A C 1
ATOM 575 O O . THR A 1 74 ? -4.514 -9.218 -0.477 1.00 95.75 74 THR A O 1
ATOM 578 N N . MET A 1 75 ? -4.774 -8.818 -2.664 1.00 96.81 75 MET A N 1
ATOM 579 C CA . MET A 1 75 ? -6.186 -8.430 -2.585 1.00 96.81 75 MET A CA 1
ATOM 580 C C . MET A 1 75 ? -7.065 -9.578 -2.079 1.00 96.81 75 MET A C 1
ATOM 582 O O . MET A 1 75 ? -7.935 -9.344 -1.240 1.00 96.81 75 MET A O 1
ATOM 586 N N . ALA A 1 76 ? -6.809 -10.814 -2.520 1.00 97.31 76 ALA A N 1
ATOM 587 C CA . ALA A 1 76 ? -7.524 -11.989 -2.027 1.00 97.31 76 ALA A CA 1
ATOM 588 C C . ALA A 1 76 ? -7.298 -12.213 -0.519 1.00 97.31 76 ALA A C 1
ATOM 590 O O . ALA A 1 76 ? -8.249 -12.480 0.214 1.00 97.31 76 ALA A O 1
ATOM 591 N N . LEU A 1 77 ? -6.069 -12.027 -0.022 1.00 96.38 77 LEU A N 1
ATOM 592 C CA . LEU A 1 77 ? -5.784 -12.101 1.417 1.00 96.38 77 LEU A CA 1
ATOM 593 C C . LEU A 1 77 ? -6.465 -10.979 2.212 1.00 96.38 77 LEU A C 1
ATOM 595 O O . LEU A 1 77 ? -6.984 -11.218 3.301 1.00 96.38 77 LEU A O 1
ATOM 599 N N . ILE A 1 78 ? -6.489 -9.759 1.670 1.00 95.06 78 ILE A N 1
ATOM 600 C CA . ILE A 1 78 ? -7.189 -8.626 2.290 1.00 95.06 78 ILE A CA 1
ATOM 601 C C . ILE A 1 78 ? -8.691 -8.926 2.410 1.00 95.06 78 ILE A C 1
ATOM 603 O O . ILE A 1 78 ? -9.279 -8.663 3.461 1.00 95.06 78 ILE A O 1
ATOM 607 N N . LEU A 1 79 ? -9.299 -9.521 1.378 1.00 95.75 79 LEU A N 1
ATOM 608 C CA . LEU A 1 79 ? -10.710 -9.909 1.384 1.00 95.75 79 LEU A CA 1
ATOM 609 C C . LEU A 1 79 ? -11.041 -10.861 2.543 1.00 95.75 79 LEU A C 1
ATOM 611 O O . LEU A 1 79 ? -12.044 -10.646 3.220 1.00 95.75 79 LEU A O 1
ATOM 615 N N . LEU A 1 80 ? -10.188 -11.852 2.830 1.00 95.62 80 LEU A N 1
ATOM 616 C CA . LEU A 1 80 ? -10.391 -12.769 3.963 1.00 95.62 80 LEU A CA 1
ATOM 617 C C . LEU A 1 80 ? -10.523 -12.025 5.300 1.00 95.62 80 LEU A C 1
ATOM 619 O O . LEU A 1 80 ? -11.350 -12.392 6.133 1.00 95.62 80 LEU A O 1
ATOM 623 N N . GLY A 1 81 ? -9.757 -10.946 5.488 1.00 92.56 81 GLY A N 1
ATOM 624 C CA . GLY A 1 81 ? -9.845 -10.110 6.687 1.00 92.56 81 GLY A CA 1
ATOM 625 C C . GLY A 1 81 ? -11.185 -9.382 6.823 1.00 92.56 81 GLY A C 1
ATOM 626 O O . GLY A 1 81 ? -11.723 -9.286 7.923 1.00 92.56 81 GLY A O 1
ATOM 627 N N . PHE A 1 82 ? -11.750 -8.900 5.714 1.00 94.12 82 PHE A N 1
ATOM 628 C CA . PHE A 1 82 ? -13.052 -8.224 5.706 1.00 94.12 82 PHE A CA 1
ATOM 629 C C . PHE A 1 82 ? -14.225 -9.196 5.874 1.00 94.12 82 PHE A C 1
ATOM 631 O O . PHE A 1 82 ? -15.187 -8.893 6.581 1.00 94.12 82 PHE A O 1
ATOM 638 N N . VAL A 1 83 ? -14.133 -10.387 5.277 1.00 95.94 83 VAL A N 1
ATOM 639 C CA . VAL A 1 83 ? -15.178 -11.420 5.367 1.00 95.94 83 VAL A CA 1
ATOM 640 C C . VAL A 1 83 ? -15.376 -11.913 6.804 1.00 95.94 83 VAL A C 1
ATOM 642 O O . VAL A 1 83 ? -16.483 -12.315 7.150 1.00 95.94 83 VAL A O 1
ATOM 645 N N . ALA A 1 84 ? -14.363 -11.812 7.671 1.00 96.19 84 ALA A N 1
ATOM 646 C CA . ALA A 1 84 ? -14.501 -12.125 9.096 1.00 96.19 84 ALA A CA 1
ATOM 647 C C . ALA A 1 84 ? -15.484 -11.195 9.844 1.00 96.19 84 ALA A C 1
ATOM 649 O O . ALA A 1 84 ? -16.027 -11.586 10.875 1.00 96.19 84 ALA A O 1
ATOM 650 N N . TYR A 1 85 ? -15.750 -9.992 9.317 1.00 95.56 85 TYR A N 1
ATOM 651 C CA . TYR A 1 85 ? -16.652 -8.993 9.905 1.00 95.56 85 TYR A CA 1
ATOM 652 C C . TYR A 1 85 ? -17.627 -8.453 8.843 1.00 95.56 85 TYR A C 1
ATOM 654 O O . TYR A 1 85 ? -17.564 -7.277 8.465 1.00 95.56 85 TYR A O 1
ATOM 662 N N . PRO A 1 86 ? -18.542 -9.290 8.318 1.00 94.94 86 PRO A N 1
ATOM 663 C CA . PRO A 1 86 ? -19.299 -8.960 7.112 1.00 94.94 86 PRO A CA 1
ATOM 664 C C . PRO A 1 86 ? -20.295 -7.817 7.340 1.00 94.94 86 PRO A C 1
ATOM 666 O O . PRO A 1 86 ? -20.400 -6.923 6.505 1.00 94.94 86 PRO A O 1
ATOM 669 N N . LYS A 1 87 ? -20.988 -7.793 8.489 1.00 96.88 87 LYS A N 1
ATOM 670 C CA . LYS A 1 87 ? -21.962 -6.736 8.821 1.00 96.88 87 LYS A CA 1
ATOM 671 C C . LYS A 1 87 ? -21.294 -5.365 8.934 1.00 96.88 87 LYS A C 1
ATOM 673 O O . LYS A 1 87 ? -21.774 -4.405 8.335 1.00 96.88 87 LYS A O 1
ATOM 678 N N . ASP A 1 88 ? -20.170 -5.292 9.645 1.00 96.81 88 ASP A N 1
ATOM 679 C CA . ASP A 1 88 ? -19.418 -4.046 9.826 1.00 96.81 88 ASP A CA 1
ATOM 680 C C . ASP A 1 88 ? -18.808 -3.566 8.507 1.00 96.81 88 ASP A C 1
ATOM 682 O O . ASP A 1 88 ? -18.852 -2.376 8.195 1.00 96.81 88 ASP A O 1
ATOM 686 N N . THR A 1 89 ? -18.298 -4.497 7.695 1.00 95.75 89 THR A N 1
ATOM 687 C CA . THR A 1 89 ? -17.752 -4.194 6.367 1.00 95.75 89 THR A CA 1
ATOM 688 C C . THR A 1 89 ? -18.824 -3.626 5.436 1.00 95.75 89 THR A C 1
ATOM 690 O O . THR A 1 89 ? -18.590 -2.600 4.797 1.00 95.75 89 THR A O 1
ATOM 693 N N . ILE A 1 90 ? -20.014 -4.238 5.380 1.00 96.69 90 ILE A N 1
ATOM 694 C CA . ILE A 1 90 ? -21.131 -3.750 4.554 1.00 96.69 90 ILE A CA 1
ATOM 695 C C . ILE A 1 90 ? -21.593 -2.372 5.038 1.00 96.69 90 ILE A C 1
ATOM 697 O O . ILE A 1 90 ? -21.706 -1.449 4.233 1.00 96.69 90 ILE A O 1
ATOM 701 N N . ALA A 1 91 ? -21.791 -2.192 6.347 1.00 97.19 91 ALA A N 1
ATOM 702 C CA . ALA A 1 91 ? -22.208 -0.907 6.910 1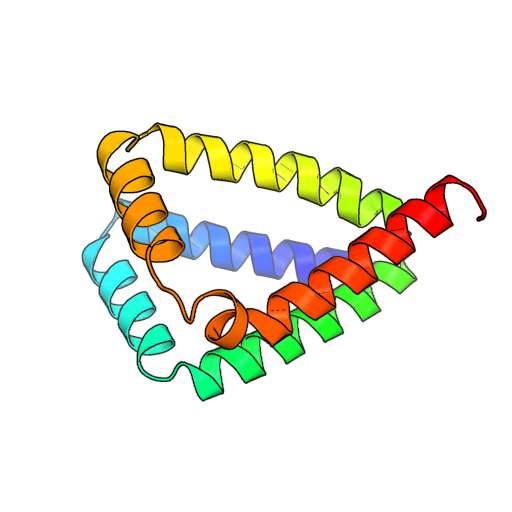.00 97.19 91 ALA A CA 1
ATOM 703 C C . ALA A 1 91 ? -21.187 0.211 6.623 1.00 97.19 91 ALA A C 1
ATOM 705 O O . ALA A 1 91 ? -21.557 1.341 6.292 1.00 97.19 91 ALA A O 1
ATOM 706 N N . PHE A 1 92 ? -19.892 -0.103 6.709 1.00 94.81 92 PHE A N 1
ATOM 707 C CA . PHE A 1 92 ? -18.817 0.813 6.344 1.00 94.81 92 PHE A CA 1
ATOM 708 C C . PHE A 1 92 ? -18.847 1.172 4.853 1.00 94.81 92 PHE A C 1
ATOM 710 O O . PHE A 1 92 ? -18.772 2.355 4.512 1.00 94.81 92 PHE A O 1
ATOM 717 N N . ALA A 1 93 ? -19.008 0.181 3.973 1.00 94.06 93 ALA A N 1
ATOM 718 C CA . ALA A 1 93 ? -19.103 0.400 2.534 1.00 94.06 93 ALA A CA 1
ATOM 719 C C . ALA A 1 93 ? -20.307 1.282 2.174 1.00 94.06 93 ALA A C 1
ATOM 721 O O . ALA A 1 93 ? -20.148 2.273 1.462 1.00 94.06 93 ALA A O 1
ATOM 722 N N . GLU A 1 94 ? -21.491 0.999 2.723 1.00 96.25 94 GLU A N 1
ATOM 723 C CA . GLU A 1 94 ? -22.681 1.824 2.505 1.00 96.25 94 GLU A CA 1
ATOM 724 C C . GLU A 1 94 ? -22.473 3.272 2.943 1.00 96.25 94 GLU A C 1
ATOM 726 O O . GLU A 1 94 ? -22.862 4.200 2.233 1.00 96.25 94 GLU A O 1
ATOM 731 N N . LYS A 1 95 ? -21.850 3.478 4.108 1.00 95.81 95 LYS A N 1
ATOM 732 C CA . LYS A 1 95 ? -21.559 4.818 4.624 1.00 95.81 95 LYS A CA 1
ATOM 733 C C . LYS A 1 95 ? -20.678 5.612 3.661 1.00 95.81 95 LYS A C 1
ATOM 735 O O . LYS A 1 95 ? -20.915 6.801 3.469 1.00 95.81 95 LYS A O 1
ATOM 740 N N . ILE A 1 96 ? -19.674 4.967 3.070 1.00 94.31 96 ILE A N 1
ATOM 741 C CA . ILE A 1 96 ? -18.765 5.598 2.108 1.00 94.31 96 ILE A CA 1
ATOM 742 C C . ILE A 1 96 ? -19.474 5.866 0.779 1.00 94.31 96 ILE A C 1
ATOM 744 O O . ILE A 1 96 ? -19.370 6.968 0.249 1.00 94.31 96 ILE A O 1
ATOM 748 N N . LEU A 1 97 ? -20.217 4.893 0.250 1.00 92.88 97 LEU A N 1
ATOM 749 C CA . LEU A 1 97 ? -20.875 5.003 -1.055 1.00 92.88 97 LEU A CA 1
ATOM 750 C C . LEU A 1 97 ? -22.039 6.003 -1.066 1.00 92.88 97 LEU A C 1
ATOM 752 O O . LEU A 1 97 ? -22.327 6.595 -2.102 1.00 92.88 97 LEU A O 1
ATOM 756 N N . LYS A 1 98 ? -22.688 6.237 0.081 1.00 94.94 98 LYS A N 1
ATOM 757 C CA . LYS A 1 98 ? -23.723 7.273 0.236 1.00 94.94 98 LYS A CA 1
ATOM 758 C C . LYS A 1 98 ? -23.144 8.697 0.292 1.00 94.94 98 LYS A C 1
ATOM 760 O O . LYS A 1 98 ? -23.902 9.663 0.183 1.00 94.94 98 LYS A O 1
ATOM 765 N N . ASP A 1 99 ? -21.829 8.862 0.454 1.00 94.56 99 ASP A N 1
ATOM 766 C CA . ASP A 1 99 ? -21.190 10.179 0.439 1.00 94.56 99 ASP A CA 1
ATOM 767 C C . ASP A 1 99 ? -21.138 10.740 -0.990 1.00 94.56 99 ASP A C 1
ATOM 769 O O . ASP A 1 99 ? -20.335 10.321 -1.822 1.00 94.56 99 ASP A O 1
ATOM 773 N N . LYS A 1 100 ? -21.959 11.759 -1.268 1.00 90.69 100 LYS A N 1
ATOM 774 C CA . LYS A 1 100 ? -22.002 12.438 -2.576 1.00 90.69 100 LYS A CA 1
ATOM 775 C C . LYS A 1 100 ? -20.657 13.047 -2.991 1.00 90.69 100 LYS A C 1
ATOM 777 O O . LYS A 1 100 ? -20.425 13.270 -4.174 1.00 90.69 100 LYS A O 1
ATOM 782 N N . ASN A 1 101 ? -19.766 13.317 -2.035 1.00 93.12 101 ASN A N 1
ATOM 783 C CA . ASN A 1 101 ? -18.434 13.859 -2.291 1.00 93.12 101 ASN A CA 1
ATOM 784 C C . ASN A 1 101 ? -17.350 12.775 -2.382 1.00 93.12 101 ASN A C 1
ATOM 786 O O . ASN A 1 101 ? -16.172 13.127 -2.424 1.00 93.12 101 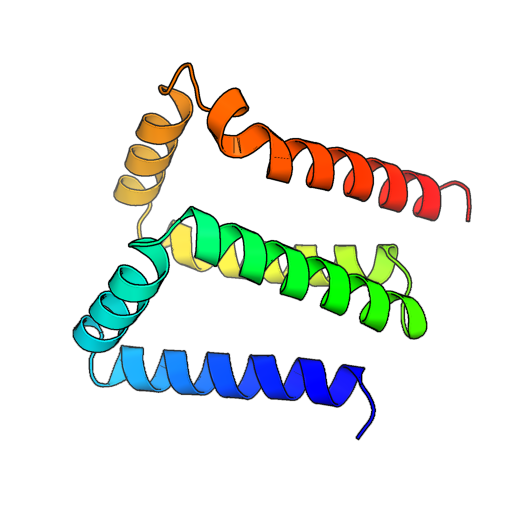ASN A O 1
ATOM 790 N N . LEU A 1 102 ? -17.705 11.485 -2.414 1.00 90.75 102 LEU A N 1
ATOM 791 C CA . LEU A 1 102 ? -16.756 10.368 -2.457 1.00 90.75 102 LEU A CA 1
ATOM 792 C C . LEU A 1 102 ? -15.686 10.558 -3.536 1.00 90.75 102 LEU A C 1
ATOM 794 O O . LEU A 1 102 ? -14.496 10.577 -3.228 1.00 90.75 102 LEU A O 1
ATOM 798 N N . LEU A 1 103 ? -16.104 10.773 -4.787 1.00 88.94 103 LEU A N 1
ATOM 799 C CA . LEU A 1 103 ? -15.175 10.958 -5.905 1.00 88.94 103 LEU A CA 1
ATOM 800 C C . LEU A 1 103 ? -14.300 12.195 -5.717 1.00 88.94 103 LEU A C 1
ATOM 802 O O . LEU A 1 103 ? -13.118 12.149 -6.021 1.00 88.94 103 LEU A O 1
ATOM 806 N N . ARG A 1 104 ? -14.838 13.276 -5.140 1.00 91.81 104 ARG A N 1
ATOM 807 C CA . ARG A 1 104 ? -14.056 14.479 -4.826 1.00 91.81 104 ARG A CA 1
ATOM 808 C C . ARG A 1 104 ? -13.058 14.250 -3.690 1.00 91.81 104 ARG A C 1
ATOM 810 O O . ARG A 1 104 ? -12.029 14.907 -3.666 1.00 91.81 104 ARG A O 1
ATOM 817 N N . LYS A 1 105 ? -13.330 13.347 -2.747 1.00 91.69 105 LYS A N 1
ATOM 818 C CA . LYS A 1 105 ? -12.400 12.997 -1.658 1.00 91.69 105 LYS A CA 1
ATOM 819 C C . LYS A 1 105 ? -11.338 11.996 -2.113 1.00 91.69 105 LYS A C 1
ATOM 821 O O . LYS A 1 105 ? -10.193 12.086 -1.686 1.00 91.69 105 LYS A O 1
ATOM 826 N N . CYS A 1 106 ? -11.702 11.083 -3.011 1.00 92.19 106 CYS A N 1
ATOM 827 C CA . CYS A 1 106 ? -10.854 9.998 -3.505 1.00 92.19 106 CYS A CA 1
ATOM 828 C C . CYS A 1 106 ? -10.315 10.238 -4.927 1.00 92.19 106 CYS A C 1
ATOM 830 O O . CYS A 1 106 ? -9.790 9.312 -5.545 1.00 92.19 106 CYS A O 1
ATOM 832 N N . TRP A 1 107 ? -10.428 11.456 -5.462 1.00 93.75 107 TRP A N 1
ATOM 833 C CA . TRP A 1 107 ? -10.082 11.767 -6.854 1.00 93.75 107 TRP A CA 1
ATOM 834 C C . TRP A 1 107 ? -8.644 11.365 -7.195 1.00 93.75 107 TRP A C 1
ATOM 836 O O . TRP A 1 107 ? -8.407 10.728 -8.216 1.00 93.75 107 TRP A O 1
ATOM 846 N N . LEU A 1 108 ? -7.698 11.663 -6.300 1.00 93.75 108 LEU A N 1
ATOM 847 C CA . LEU A 1 108 ? -6.279 11.428 -6.539 1.00 93.75 108 LEU A CA 1
ATOM 848 C C . LEU A 1 108 ? -5.974 9.937 -6.695 1.00 93.75 108 LEU A C 1
ATOM 850 O O . LEU A 1 108 ? -5.344 9.528 -7.666 1.00 93.75 108 LEU A O 1
ATOM 854 N N . VAL A 1 109 ? -6.472 9.114 -5.767 1.00 93.88 109 VAL A N 1
ATOM 855 C CA . VAL A 1 109 ? -6.294 7.659 -5.843 1.00 93.88 109 VAL A CA 1
ATOM 856 C C . VAL A 1 109 ? -7.044 7.074 -7.040 1.00 93.88 109 VAL A C 1
ATOM 858 O O . VAL A 1 109 ? -6.533 6.164 -7.683 1.00 93.88 109 VAL A O 1
ATOM 861 N N . THR A 1 110 ? -8.196 7.643 -7.405 1.00 94.12 110 THR A N 1
ATOM 862 C CA . THR A 1 110 ? -8.965 7.225 -8.587 1.00 94.12 110 THR A CA 1
ATOM 863 C C . THR A 1 110 ? -8.173 7.447 -9.877 1.00 94.12 110 THR A C 1
ATOM 865 O O . THR A 1 110 ? -8.074 6.535 -10.691 1.00 94.12 110 THR A O 1
ATOM 868 N N . ILE A 1 111 ? -7.545 8.617 -10.047 1.00 96.62 111 ILE A N 1
ATOM 869 C CA . ILE A 1 111 ? -6.707 8.912 -11.221 1.00 96.62 111 ILE A CA 1
ATOM 870 C C . ILE A 1 111 ? -5.511 7.961 -11.288 1.00 96.62 111 ILE A C 1
ATOM 872 O O . ILE A 1 111 ? -5.244 7.394 -12.345 1.00 96.62 111 ILE A O 1
ATOM 876 N N . ILE A 1 112 ? -4.818 7.746 -10.163 1.00 96.44 112 ILE A N 1
ATOM 877 C CA . ILE A 1 112 ? -3.679 6.818 -10.100 1.00 96.44 112 ILE A CA 1
ATOM 878 C C . ILE A 1 112 ? -4.111 5.414 -10.539 1.00 96.44 112 ILE A C 1
ATOM 880 O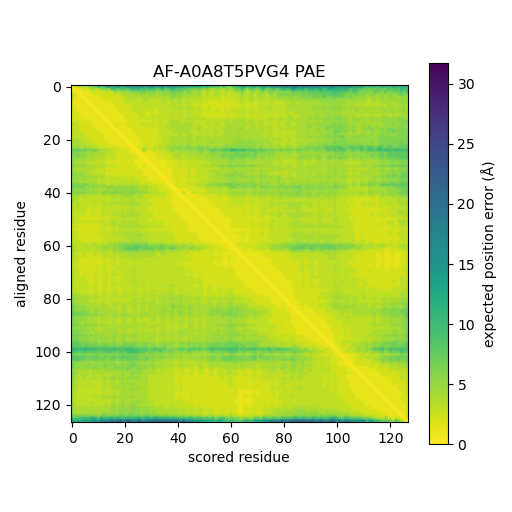 O . ILE A 1 112 ? -3.435 4.792 -11.355 1.00 96.44 112 ILE A O 1
ATOM 884 N N . TRP A 1 113 ? -5.261 4.934 -10.059 1.00 96.25 113 TRP A N 1
ATOM 885 C CA . TRP A 1 113 ? -5.805 3.641 -10.469 1.00 96.25 113 TRP A CA 1
ATOM 886 C C . TRP A 1 113 ? -6.112 3.566 -11.959 1.00 96.25 113 TRP A C 1
ATOM 888 O O . TRP A 1 113 ? -5.724 2.592 -12.595 1.00 96.25 113 TRP A O 1
ATOM 898 N N . ILE A 1 114 ? -6.762 4.584 -12.526 1.00 97.88 114 ILE A N 1
ATOM 899 C CA . ILE A 1 114 ? -7.073 4.621 -13.961 1.00 97.88 114 ILE A CA 1
ATOM 900 C C . ILE A 1 114 ? -5.787 4.517 -14.791 1.00 97.88 114 ILE A C 1
ATOM 902 O O . ILE A 1 114 ? -5.726 3.715 -15.721 1.00 97.88 114 ILE A O 1
ATOM 906 N N . VAL A 1 115 ? -4.743 5.267 -14.424 1.00 97.88 115 VAL A N 1
ATOM 907 C CA . VAL A 1 115 ? -3.446 5.238 -15.121 1.00 97.88 115 VAL A CA 1
ATOM 908 C C . VAL A 1 115 ? -2.785 3.862 -15.016 1.00 97.88 115 VAL A C 1
ATOM 910 O O . VAL A 1 115 ? -2.344 3.318 -16.027 1.00 97.88 115 VAL A O 1
ATOM 913 N N . LEU A 1 116 ? -2.734 3.268 -13.818 1.00 97.69 116 LEU A N 1
ATOM 914 C CA . LEU A 1 116 ? -2.116 1.953 -13.619 1.00 97.69 116 LEU A CA 1
ATOM 915 C C . LEU A 1 116 ? -2.880 0.833 -14.339 1.00 97.69 116 LEU A C 1
ATOM 917 O O . LEU A 1 116 ? -2.251 -0.057 -14.908 1.00 97.69 116 LEU A O 1
ATOM 921 N N . LEU A 1 117 ? -4.217 0.891 -14.353 1.00 98.00 117 LEU A N 1
ATOM 922 C CA . LEU A 1 117 ? -5.061 -0.061 -15.078 1.00 98.00 117 LEU A CA 1
ATOM 923 C C . LEU A 1 117 ? -4.849 0.041 -16.591 1.00 98.00 117 LEU A C 1
ATOM 925 O O . LEU A 1 117 ? -4.647 -0.976 -17.250 1.00 98.00 117 LEU A O 1
ATOM 929 N N . ALA A 1 118 ? -4.836 1.258 -17.138 1.00 98.12 118 ALA A N 1
ATOM 930 C CA . ALA A 1 118 ? -4.546 1.467 -18.553 1.00 98.12 118 ALA A CA 1
ATOM 931 C C . ALA A 1 118 ? -3.150 0.937 -18.919 1.00 98.12 118 ALA A C 1
ATOM 933 O O . ALA A 1 118 ? -2.990 0.268 -19.938 1.00 98.12 118 ALA A O 1
ATOM 934 N N . TRP A 1 119 ? -2.153 1.173 -18.060 1.00 97.88 119 TRP A N 1
ATOM 935 C CA . TRP A 1 119 ? -0.784 0.724 -18.296 1.00 97.88 119 TRP A CA 1
ATOM 936 C C . TRP A 1 119 ? -0.650 -0.803 -18.269 1.00 97.88 119 TRP A C 1
ATOM 938 O O . TRP A 1 119 ? -0.039 -1.372 -19.175 1.00 97.88 119 TRP A O 1
ATOM 948 N N . VAL A 1 120 ? -1.228 -1.497 -17.282 1.00 97.75 120 VAL A N 1
ATOM 949 C CA . VAL A 1 120 ? -1.142 -2.966 -17.247 1.00 97.75 120 VAL A CA 1
ATOM 950 C C . VAL A 1 120 ? -1.873 -3.604 -18.426 1.00 97.75 120 VAL A C 1
ATOM 952 O O . VAL A 1 120 ? -1.322 -4.511 -19.038 1.00 97.75 120 VAL A O 1
ATOM 955 N N . ILE A 1 121 ? -3.051 -3.094 -18.807 1.00 98.12 121 ILE A N 1
ATOM 956 C CA . ILE A 1 121 ? -3.788 -3.584 -19.981 1.00 98.12 121 ILE A CA 1
ATOM 957 C C . ILE A 1 121 ? -2.946 -3.381 -21.241 1.00 98.12 121 ILE A C 1
ATOM 959 O O . ILE A 1 121 ? -2.748 -4.324 -22.003 1.00 98.12 121 ILE A O 1
ATOM 963 N N . TYR A 1 122 ? -2.387 -2.183 -21.431 1.00 97.88 122 TYR A N 1
ATOM 964 C CA . TYR A 1 122 ? -1.507 -1.909 -22.562 1.00 97.8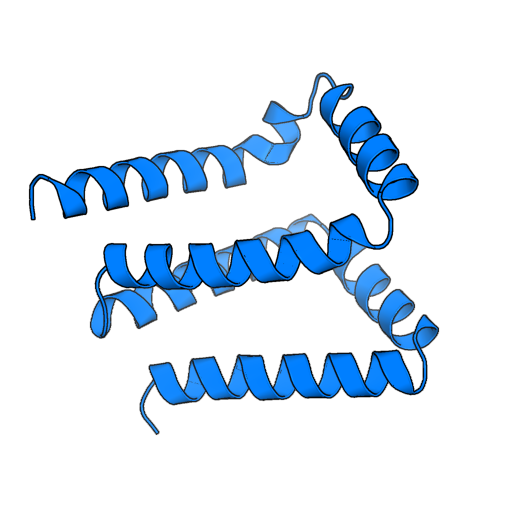8 122 TYR A CA 1
ATOM 965 C C . TYR A 1 122 ? -0.304 -2.864 -22.594 1.00 97.88 122 TYR A C 1
ATOM 967 O O . TYR A 1 122 ? 0.031 -3.407 -23.639 1.00 97.88 122 TYR A O 1
ATOM 975 N N . SER A 1 123 ? 0.296 -3.132 -21.434 1.00 96.50 123 SER A N 1
ATOM 976 C CA . SER A 1 123 ? 1.478 -3.993 -21.317 1.00 96.50 123 SER A CA 1
ATOM 977 C C . SER A 1 123 ? 1.180 -5.484 -21.475 1.00 96.50 123 SER A C 1
ATOM 979 O O . SER A 1 123 ? 2.114 -6.258 -21.582 1.00 96.50 123 SER A O 1
ATOM 981 N N . ILE A 1 124 ? -0.086 -5.906 -21.416 1.00 96.81 124 ILE A N 1
ATOM 982 C CA . ILE A 1 124 ? -0.492 -7.292 -21.692 1.00 96.81 124 ILE A CA 1
ATOM 983 C C . ILE A 1 124 ? -0.687 -7.507 -23.195 1.00 96.81 124 ILE A C 1
ATOM 985 O O . ILE A 1 124 ? -0.409 -8.591 -23.699 1.00 96.81 124 ILE A O 1
ATOM 989 N N . PHE A 1 125 ? -1.205 -6.499 -23.902 1.00 96.06 125 PHE A N 1
ATOM 990 C CA . PHE A 1 125 ? -1.613 -6.644 -25.302 1.00 96.06 125 PHE A CA 1
ATOM 991 C C . PHE A 1 125 ? -0.621 -6.063 -26.317 1.00 96.06 125 PHE A C 1
ATOM 993 O O . PHE A 1 125 ? -0.678 -6.448 -27.482 1.00 96.06 125 PHE A O 1
ATOM 1000 N N . PHE A 1 126 ? 0.256 -5.140 -25.911 1.00 88.00 126 PHE A N 1
ATOM 1001 C CA .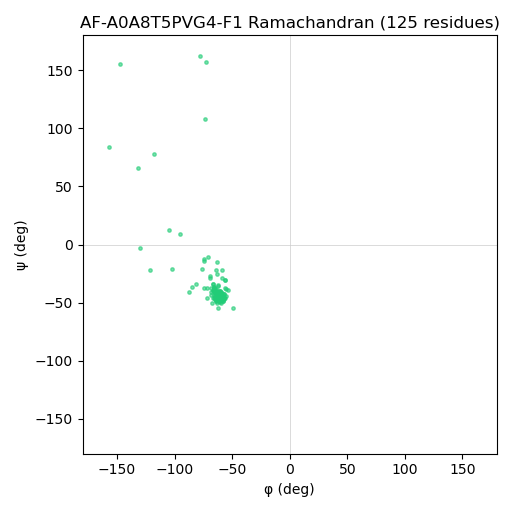 PHE A 1 126 ? 1.088 -4.357 -26.835 1.00 88.00 126 PHE A CA 1
ATOM 1002 C C . PHE A 1 126 ? 2.587 -4.321 -26.488 1.00 88.00 126 PHE A C 1
ATOM 1004 O O . PHE A 1 126 ? 3.353 -3.720 -27.241 1.00 88.00 126 PHE A O 1
ATOM 1011 N N . ILE A 1 127 ? 3.013 -4.931 -25.376 1.00 77.81 127 ILE A N 1
ATOM 1012 C CA . ILE A 1 127 ? 4.422 -5.075 -24.958 1.00 77.81 127 ILE A CA 1
ATOM 1013 C C . ILE A 1 127 ? 4.676 -6.548 -24.658 1.00 77.81 127 ILE A C 1
ATOM 1015 O O . ILE A 1 127 ? 5.724 -7.060 -25.105 1.00 77.81 127 ILE A O 1
#

Secondary structure (DSSP, 8-state):
--HHHHHHHHHHHHHHHHHHHHHH-HHHHHHHHHHHHT-HHHHHHHHHHHHHHHHHHHTTTS-HHHHHHHHHHHHHHHHHHHHTSHHHHHHHHHHHHT-TTHHHHSHHHHHHHHHHHHHHHHHHH--

Foldseek 3Di:
DQPVVVVVVVCVVVVVVLVVCCVPPVVVVVVVVCVLVVCVPVNVVVVVVCVVVVVVSVVVPDPLLVVVVVVVVVVVVVVVVCVVPVVVSVVVVVVLVPPPCNCVVCVVVVVVVVVSVVRNVCVVPPD

Solvent-accessible surface area (backbone atoms only — not comparable to full-atom values): 7171 Å² total; per-residue (Å²): 131,55,73,68,56,50,54,50,48,52,51,51,50,54,50,49,51,51,50,53,38,48,74,77,39,50,67,59,50,52,53,54,51,51,60,53,63,72,41,56,68,62,48,48,53,52,50,51,52,52,51,54,54,49,51,61,58,46,58,76,79,42,55,66,59,57,53,50,57,55,45,52,57,51,51,56,57,54,46,56,64,45,63,76,43,52,69,61,47,51,55,52,50,52,59,50,71,70,39,90,54,41,62,78,76,42,40,68,64,50,52,53,48,53,53,53,53,54,49,37,54,46,52,72,78,77,104

Radius of gyration: 17.22 Å; Cα contacts (8 Å, |Δi|>4): 30; chains: 1; bounding box: 45×28×50 Å

pLDDT: mean 94.62, std 3.27, range [72.0, 98.12]

Sequence (127 aa):
MTPIQIMALIVALLGGIKLIILLLNPKSWLSFVKTIYKNPGITTIIALIVAGASLWYLLKYMTIVHIFAAMLFTMALILLGFVAYPKDTIAFAEKILKDKNLLRKCWLVTIIWIVLLAWVIYSIFFI

Mean predicted aligned error: 3.65 Å